Protein AF-A0A0A6VCL0-F1 (afdb_monomer)

pLDDT: mean 72.61, std 20.61, range [26.41, 95.75]

Solvent-accessible surface a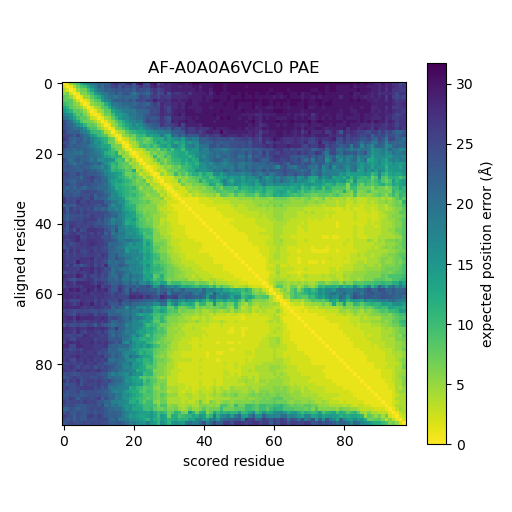rea (backbone atoms only — not comparable to full-atom values): 5749 Å² total; per-residue (Å²): 136,86,78,93,86,80,89,76,82,75,89,66,95,53,80,60,59,61,51,51,55,48,50,53,53,51,50,50,53,51,54,50,52,52,48,54,50,49,52,50,54,43,51,55,44,50,53,51,46,53,55,42,51,54,51,41,67,76,32,73,90,47,81,62,33,62,56,43,52,52,52,44,53,56,46,49,56,50,43,52,55,45,51,53,52,52,51,53,51,52,51,53,57,59,62,73,75,113

Secondary structure (DSSP, 8-state):
--------------HHHHHHHHHHHHHHHHHHHHHHHHHHHHHHHHHHHHHHHHHHHHTTTSTHHHHHHHHHHHHHHHHHHHHHHHHHHHHHHHHTT-

Foldseek 3Di:
DDDDDDDPDPPDPDPPVVVVVVCVVVVVVVLVVVLVVLVVVLVVLVVVLVVLVVVLVVQVPDPCNVVSVVVNVVSVVVNVVSVVVSVVSVVVVVVVVD

Structure (mmCIF, N/CA/C/O backbone):
data_AF-A0A0A6VCL0-F1
#
_entry.id   AF-A0A0A6VCL0-F1
#
loop_
_atom_site.group_PDB
_atom_site.id
_atom_site.type_symbol
_atom_site.label_atom_id
_atom_site.label_alt_id
_atom_site.label_comp_id
_atom_site.label_asym_id
_atom_site.label_entity_id
_atom_site.label_seq_id
_atom_site.pdbx_PDB_ins_code
_atom_site.Cartn_x
_atom_site.Cartn_y
_atom_site.Cartn_z
_atom_site.occupancy
_atom_site.B_iso_or_equiv
_atom_site.auth_seq_id
_atom_site.auth_comp_id
_atom_site.auth_asym_id
_atom_site.auth_atom_id
_atom_site.pdbx_PDB_model_num
ATOM 1 N N . MET A 1 1 ? 44.169 5.805 -15.355 1.00 26.41 1 MET A N 1
ATOM 2 C CA . MET A 1 1 ? 45.124 6.589 -16.170 1.00 26.41 1 MET A CA 1
ATOM 3 C C . MET A 1 1 ? 44.877 6.193 -17.626 1.00 26.41 1 MET A C 1
ATOM 5 O O . MET A 1 1 ? 45.240 5.084 -17.972 1.00 26.41 1 MET A O 1
ATOM 9 N N . SER A 1 2 ? 43.923 6.835 -18.317 1.00 30.14 2 SER A N 1
ATOM 10 C CA . SER A 1 2 ? 44.105 7.996 -19.229 1.00 30.14 2 SER A CA 1
ATOM 11 C C . SER A 1 2 ? 44.723 7.546 -20.571 1.00 30.14 2 SER A C 1
ATOM 13 O O . SER A 1 2 ? 45.640 6.745 -20.538 1.00 30.14 2 SER A O 1
ATOM 15 N N . LEU A 1 3 ? 44.320 7.930 -21.784 1.00 28.42 3 LEU A N 1
ATOM 16 C CA . LEU A 1 3 ? 43.564 9.053 -22.335 1.00 28.42 3 LEU A CA 1
ATOM 17 C C . LEU A 1 3 ? 42.875 8.588 -23.640 1.00 28.42 3 LEU A C 1
ATOM 19 O O . LEU A 1 3 ? 43.313 7.640 -24.282 1.00 28.42 3 LEU A O 1
ATOM 23 N N . PHE A 1 4 ? 41.845 9.329 -24.047 1.00 53.50 4 PHE A N 1
ATOM 24 C CA . PHE A 1 4 ? 41.356 9.513 -25.418 1.00 53.50 4 PHE A CA 1
ATOM 25 C C . PHE A 1 4 ? 42.375 9.245 -26.542 1.00 53.50 4 PHE A C 1
ATOM 27 O O . PHE A 1 4 ? 43.484 9.753 -26.460 1.00 53.50 4 PHE A O 1
ATOM 34 N N . HIS A 1 5 ? 41.925 8.575 -27.614 1.00 35.25 5 HIS A N 1
ATOM 35 C CA . HIS A 1 5 ? 42.145 8.817 -29.063 1.00 35.25 5 HIS A CA 1
ATOM 36 C C . HIS A 1 5 ? 41.423 7.656 -29.788 1.00 35.25 5 HIS A C 1
ATOM 38 O O . HIS A 1 5 ? 41.752 6.498 -29.580 1.00 35.25 5 HIS A O 1
ATOM 44 N N . SER A 1 6 ? 40.333 7.840 -30.531 1.00 32.31 6 SER A N 1
ATOM 45 C CA . SER A 1 6 ? 40.284 8.491 -31.838 1.00 32.31 6 SER A CA 1
ATOM 46 C C . SER A 1 6 ? 38.822 8.787 -32.194 1.00 32.31 6 SER A C 1
ATOM 48 O O . SER A 1 6 ? 37.997 7.880 -32.314 1.00 32.31 6 SER A O 1
ATOM 50 N N . THR A 1 7 ? 38.497 10.066 -32.354 1.00 46.09 7 THR A N 1
ATOM 51 C CA . THR A 1 7 ? 37.279 10.540 -33.009 1.00 46.09 7 THR A CA 1
ATOM 52 C C . THR A 1 7 ? 37.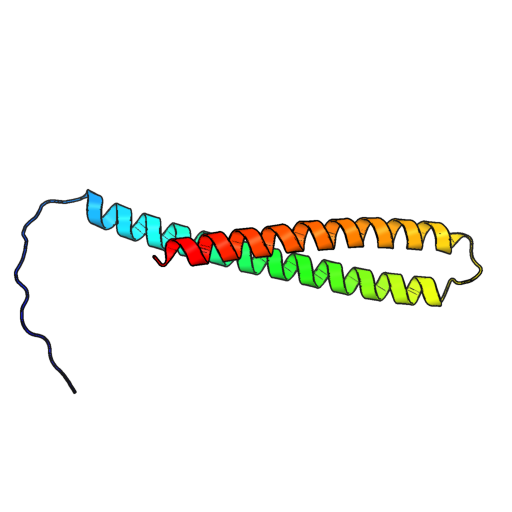394 10.275 -34.510 1.00 46.09 7 THR A C 1
ATOM 54 O O . THR A 1 7 ? 38.022 11.040 -35.239 1.00 46.09 7 THR A O 1
ATOM 57 N N . LYS A 1 8 ? 36.744 9.218 -35.006 1.00 43.09 8 LYS A N 1
ATOM 58 C CA . LYS A 1 8 ? 36.250 9.236 -36.388 1.00 43.09 8 LYS A CA 1
ATOM 59 C C . LYS A 1 8 ? 34.906 9.953 -36.376 1.00 43.09 8 LYS A C 1
ATOM 61 O O . LYS A 1 8 ? 33.907 9.394 -35.937 1.00 43.09 8 LYS A O 1
ATOM 66 N N . GLU A 1 9 ? 34.907 11.206 -36.825 1.00 38.09 9 GLU A N 1
ATOM 67 C CA . GLU A 1 9 ? 33.687 11.941 -37.155 1.00 38.09 9 GLU A CA 1
ATOM 68 C C . GLU A 1 9 ? 32.906 11.164 -38.223 1.00 38.09 9 GLU A C 1
ATOM 70 O O . GLU A 1 9 ? 33.207 11.230 -39.415 1.00 38.09 9 GLU A O 1
ATOM 75 N N . VAL A 1 10 ? 31.873 10.437 -37.806 1.00 43.06 10 VAL A N 1
ATOM 76 C CA . VAL A 1 10 ? 30.781 10.077 -38.707 1.00 43.06 10 VAL A CA 1
ATOM 77 C C . VAL A 1 10 ? 29.902 11.320 -38.800 1.00 43.06 10 VAL A C 1
ATOM 79 O O . VAL A 1 10 ? 29.049 11.559 -37.949 1.00 43.06 10 VAL A O 1
ATOM 82 N N . LYS A 1 11 ? 30.131 12.156 -39.822 1.00 42.59 11 LYS A N 1
ATOM 83 C CA . LYS A 1 11 ? 29.174 13.194 -40.238 1.00 42.59 11 LYS A CA 1
ATOM 84 C C . LYS A 1 11 ? 27.949 12.517 -40.860 1.00 42.59 11 LYS A C 1
ATOM 86 O O . LYS A 1 11 ? 27.755 12.537 -42.070 1.00 42.59 11 LYS A O 1
ATOM 91 N N . GLY A 1 12 ? 27.140 11.887 -40.015 1.00 40.31 12 GLY A N 1
ATOM 92 C CA . GLY A 1 12 ? 25.771 11.498 -40.315 1.00 40.31 12 GLY A CA 1
ATOM 93 C C . GLY A 1 12 ? 24.842 12.591 -39.802 1.00 40.31 12 GLY A C 1
ATOM 94 O O . GLY A 1 12 ? 24.775 12.848 -38.604 1.00 40.31 12 GLY A O 1
ATOM 95 N N . ASN A 1 13 ? 24.138 13.267 -40.704 1.00 46.38 13 ASN A N 1
ATOM 96 C CA . ASN A 1 13 ? 23.091 14.224 -40.358 1.00 46.38 13 ASN A CA 1
ATOM 97 C C . ASN A 1 13 ? 21.875 13.460 -39.790 1.00 46.38 13 ASN A C 1
ATOM 99 O O . ASN A 1 13 ? 20.889 13.250 -40.489 1.00 46.38 13 ASN A O 1
ATOM 103 N N . PHE A 1 14 ? 21.927 13.023 -38.530 1.00 43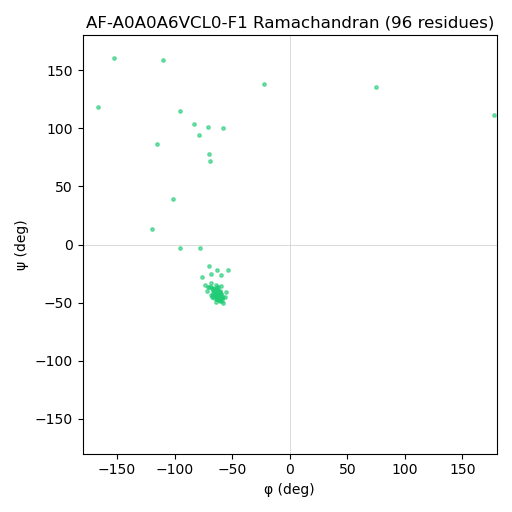.69 14 PHE A N 1
ATOM 104 C CA . PHE A 1 14 ? 20.806 12.338 -37.881 1.00 43.69 14 PHE A CA 1
ATOM 105 C C . PHE A 1 14 ? 20.257 13.170 -36.720 1.00 43.69 14 PHE A C 1
ATOM 107 O O . PHE A 1 14 ? 20.580 12.972 -35.552 1.00 43.69 14 PHE A O 1
ATOM 114 N N . ARG A 1 15 ? 19.331 14.086 -37.040 1.00 43.28 15 ARG A N 1
ATOM 115 C CA . ARG A 1 15 ? 18.443 14.722 -36.043 1.00 43.28 15 ARG A CA 1
ATOM 116 C C . ARG A 1 15 ? 17.673 13.690 -35.190 1.00 43.28 15 ARG A C 1
ATOM 118 O O . ARG A 1 15 ? 17.251 14.030 -34.092 1.00 43.28 15 ARG A O 1
ATOM 125 N N . GLY A 1 16 ? 17.504 12.453 -35.670 1.00 47.53 16 GLY A N 1
ATOM 126 C CA . GLY A 1 16 ? 16.783 11.382 -34.973 1.00 47.53 16 GLY A CA 1
ATOM 127 C C . GLY A 1 16 ? 17.522 10.764 -33.780 1.00 47.53 16 GLY A C 1
ATOM 128 O O . GLY A 1 16 ? 16.882 10.452 -32.783 1.00 47.53 16 GLY A O 1
ATOM 129 N N . GLU A 1 17 ? 18.853 10.646 -33.818 1.00 43.53 17 GLU A N 1
ATOM 130 C CA . GLU A 1 17 ? 19.614 9.942 -32.766 1.00 43.53 17 GLU A CA 1
ATOM 131 C C . GLU A 1 17 ? 19.645 10.709 -31.435 1.00 43.53 17 GLU A C 1
ATOM 133 O O . GLU A 1 17 ? 19.505 10.109 -30.368 1.00 43.53 17 GLU A O 1
ATOM 138 N N . LYS A 1 18 ? 19.723 12.049 -31.476 1.00 48.84 18 LYS A N 1
ATOM 139 C CA . LYS A 1 18 ? 19.582 12.886 -30.268 1.00 48.84 18 LYS A CA 1
ATOM 140 C C . LYS A 1 18 ? 18.193 12.765 -29.636 1.00 48.84 18 LYS A C 1
ATOM 142 O O . LYS A 1 18 ? 18.092 12.761 -28.414 1.00 48.84 18 LYS A O 1
ATOM 147 N N . ASN A 1 19 ? 17.140 12.639 -30.446 1.00 42.38 19 ASN A N 1
ATOM 148 C CA . ASN A 1 19 ? 15.773 12.495 -29.940 1.00 42.38 19 ASN A CA 1
ATOM 149 C C . ASN A 1 19 ? 15.548 11.131 -29.282 1.00 42.38 19 ASN A C 1
ATOM 151 O O . ASN A 1 19 ? 14.881 11.073 -28.257 1.00 42.38 19 ASN A O 1
ATOM 155 N N . ILE A 1 20 ? 16.147 10.063 -29.815 1.00 46.47 20 ILE A N 1
ATOM 156 C CA . ILE A 1 20 ? 16.077 8.722 -29.215 1.00 46.47 20 ILE A CA 1
ATOM 157 C C . ILE A 1 20 ? 16.801 8.699 -27.864 1.00 46.47 20 ILE A C 1
ATOM 159 O O . ILE A 1 20 ? 16.254 8.190 -26.890 1.00 46.47 20 ILE A O 1
ATOM 163 N N . TYR A 1 21 ? 17.983 9.320 -27.764 1.00 43.84 21 TYR A N 1
ATOM 164 C CA . TYR A 1 21 ? 18.704 9.440 -26.490 1.00 43.84 21 TYR A CA 1
ATOM 165 C C . TYR A 1 21 ? 17.929 10.248 -25.442 1.00 43.84 21 TYR A C 1
ATOM 167 O O . TYR A 1 21 ? 17.880 9.854 -24.278 1.00 43.84 21 TYR A O 1
ATOM 175 N N . ILE A 1 22 ? 17.294 11.355 -25.843 1.00 46.84 22 ILE A N 1
ATOM 176 C CA . ILE A 1 22 ? 16.449 12.154 -24.946 1.00 46.84 22 ILE A CA 1
ATOM 177 C C . ILE A 1 22 ? 15.200 11.361 -24.543 1.00 46.84 22 ILE A C 1
ATOM 179 O O . ILE A 1 22 ? 14.882 11.326 -23.363 1.00 46.84 22 ILE A O 1
ATOM 183 N N . MET A 1 23 ? 14.526 10.670 -25.469 1.00 41.72 23 MET A N 1
ATOM 184 C CA . MET 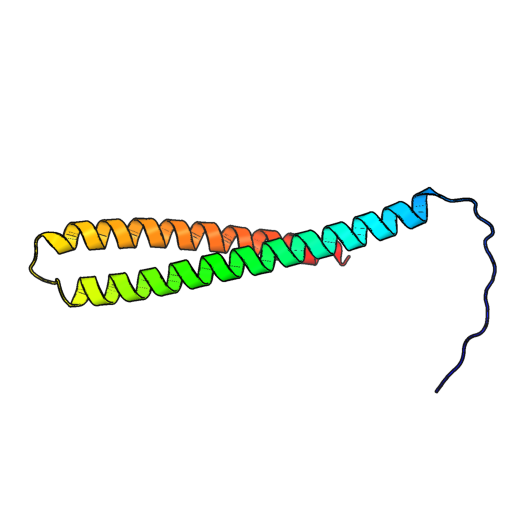A 1 23 ? 13.348 9.847 -25.159 1.00 41.72 23 MET A CA 1
ATO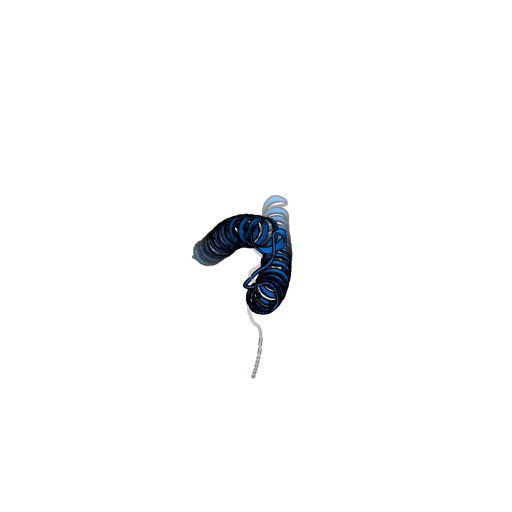M 185 C C . MET A 1 23 ? 13.677 8.687 -24.217 1.00 41.72 23 MET A C 1
ATOM 187 O O . MET A 1 23 ? 12.937 8.457 -23.266 1.00 41.72 23 MET A O 1
ATOM 191 N N . ALA A 1 24 ? 14.801 7.999 -24.424 1.00 54.09 24 ALA A N 1
ATOM 192 C CA . ALA A 1 24 ? 15.240 6.922 -23.541 1.00 54.09 24 ALA A CA 1
ATOM 193 C C . ALA A 1 24 ? 15.615 7.443 -22.143 1.00 54.09 24 ALA A C 1
ATOM 195 O O . ALA A 1 24 ? 15.264 6.831 -21.135 1.00 54.09 24 ALA A O 1
ATOM 196 N N . HIS A 1 25 ? 16.287 8.598 -22.060 1.00 52.94 25 HIS A N 1
ATOM 197 C CA . HIS A 1 25 ? 16.660 9.200 -20.778 1.00 52.94 25 HIS A CA 1
ATOM 198 C C . HIS A 1 25 ? 15.448 9.779 -20.026 1.00 52.94 25 HIS A C 1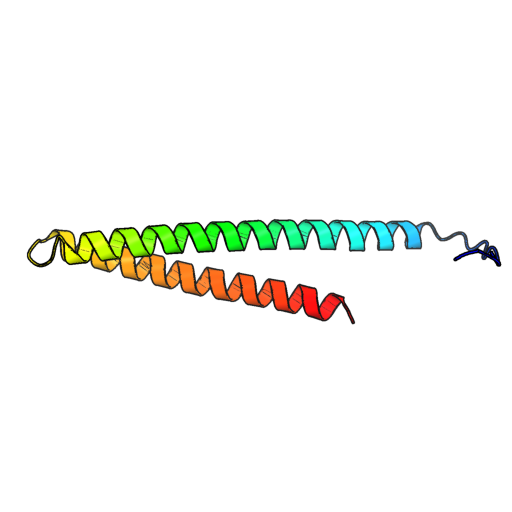
ATOM 200 O O . HIS A 1 25 ? 15.349 9.620 -18.809 1.00 52.94 25 HIS A O 1
ATOM 206 N N . VAL A 1 26 ? 14.515 10.423 -20.731 1.00 57.09 26 VAL A N 1
ATOM 207 C CA . VAL A 1 26 ? 13.260 10.936 -20.159 1.00 57.09 26 VAL A CA 1
ATOM 208 C C . VAL A 1 26 ? 12.373 9.776 -19.710 1.00 57.09 26 VAL A C 1
ATOM 210 O O . VAL A 1 26 ? 11.886 9.803 -18.586 1.00 57.09 26 VAL A O 1
ATOM 213 N N . GLY A 1 27 ? 12.240 8.724 -20.524 1.00 60.28 27 GLY A N 1
ATOM 214 C CA . GLY A 1 27 ? 11.504 7.511 -20.165 1.00 60.28 27 GLY A CA 1
ATOM 215 C C . GLY A 1 27 ? 12.072 6.826 -18.921 1.00 60.28 27 GLY A C 1
ATOM 216 O O . GLY A 1 27 ? 11.317 6.467 -18.026 1.00 60.28 27 GLY A O 1
ATOM 217 N N . ARG A 1 28 ? 13.403 6.730 -18.796 1.00 62.22 28 ARG A N 1
ATOM 218 C CA . ARG A 1 28 ? 14.049 6.190 -17.588 1.00 62.22 28 ARG A CA 1
ATOM 219 C C . ARG A 1 28 ? 13.764 7.038 -16.344 1.00 62.22 28 ARG A C 1
ATOM 221 O O . ARG A 1 28 ? 13.461 6.474 -15.302 1.00 62.22 28 ARG A O 1
ATOM 228 N N . ASN A 1 29 ? 13.844 8.365 -16.441 1.00 64.69 29 ASN A N 1
ATOM 229 C CA . ASN A 1 29 ? 13.568 9.246 -15.300 1.00 64.69 29 ASN A CA 1
ATOM 230 C C . ASN A 1 29 ? 12.092 9.193 -14.873 1.00 64.69 29 ASN A C 1
ATOM 232 O O . ASN A 1 29 ? 11.808 9.208 -13.682 1.00 64.69 29 ASN A O 1
ATOM 236 N N . LEU A 1 30 ? 11.163 9.105 -15.831 1.00 64.69 30 LEU A N 1
ATOM 237 C CA . LEU A 1 30 ? 9.735 8.951 -15.544 1.00 64.69 30 LEU A CA 1
ATOM 238 C C . LEU A 1 30 ? 9.452 7.627 -14.826 1.00 64.69 30 LEU A C 1
ATOM 240 O O . LEU A 1 30 ? 8.815 7.637 -13.782 1.00 64.69 30 LEU A O 1
ATOM 244 N N . MET A 1 31 ? 10.016 6.519 -15.312 1.00 68.94 31 MET A N 1
ATOM 245 C CA . MET A 1 31 ? 9.852 5.199 -14.690 1.00 68.94 31 MET A CA 1
ATOM 246 C C . MET A 1 31 ? 10.468 5.122 -13.283 1.00 68.94 31 MET A C 1
ATOM 248 O O . MET A 1 31 ? 9.929 4.440 -12.420 1.00 68.94 31 MET A O 1
ATOM 252 N N . VAL A 1 32 ? 11.587 5.813 -13.029 1.00 73.06 32 VAL A N 1
ATOM 253 C CA . VAL A 1 32 ? 12.182 5.897 -11.679 1.00 73.06 32 VAL A CA 1
ATOM 254 C C . VAL A 1 32 ? 11.288 6.703 -10.736 1.00 73.06 32 VAL A C 1
ATOM 256 O O . VAL A 1 32 ? 11.042 6.258 -9.622 1.00 73.06 32 VAL A O 1
ATOM 259 N N . ASN A 1 33 ? 10.739 7.834 -11.187 1.00 79.25 33 ASN A N 1
ATOM 260 C CA . ASN A 1 33 ? 9.813 8.626 -10.374 1.00 79.25 33 ASN A CA 1
ATOM 261 C C . ASN A 1 33 ? 8.526 7.852 -10.046 1.00 79.25 33 ASN A C 1
ATOM 263 O O . ASN A 1 33 ? 8.042 7.914 -8.920 1.00 79.25 33 ASN A O 1
ATOM 267 N N . GLU A 1 34 ? 7.981 7.117 -11.017 1.00 81.12 34 GLU A N 1
ATOM 268 C CA . GLU A 1 34 ? 6.818 6.248 -10.806 1.00 81.12 34 GLU A CA 1
ATOM 269 C C . GLU A 1 34 ? 7.136 5.106 -9.834 1.00 81.12 34 GLU A C 1
ATOM 271 O O . GLU A 1 34 ? 6.314 4.775 -8.983 1.00 81.12 34 GLU A O 1
ATOM 276 N N . PHE A 1 35 ? 8.344 4.540 -9.907 1.00 78.69 35 PHE A N 1
ATOM 277 C CA . PHE A 1 35 ? 8.795 3.509 -8.975 1.00 78.69 35 PHE A CA 1
ATOM 278 C C . PHE A 1 35 ? 8.901 4.045 -7.546 1.00 78.69 35 PHE A C 1
ATOM 280 O O . PHE A 1 35 ? 8.330 3.452 -6.631 1.00 78.69 35 PHE A O 1
ATOM 287 N N . ASP A 1 36 ? 9.568 5.184 -7.357 1.00 80.69 36 ASP A N 1
ATOM 288 C CA . ASP A 1 36 ? 9.714 5.821 -6.047 1.00 80.69 36 ASP A CA 1
ATOM 289 C C . ASP A 1 36 ? 8.348 6.198 -5.453 1.00 80.69 36 ASP A C 1
ATOM 291 O O . ASP A 1 36 ? 8.106 5.980 -4.264 1.00 80.69 36 ASP A O 1
ATOM 295 N N . GLN A 1 37 ? 7.427 6.703 -6.281 1.00 86.44 37 GLN A N 1
ATOM 296 C CA . GLN A 1 37 ? 6.067 7.018 -5.850 1.00 86.44 37 GLN A CA 1
ATOM 297 C C . GLN A 1 37 ? 5.305 5.763 -5.402 1.00 86.44 37 GLN A C 1
ATOM 299 O O . GLN A 1 37 ? 4.693 5.771 -4.335 1.00 86.44 37 GLN A O 1
ATOM 304 N N . LEU A 1 38 ? 5.351 4.677 -6.177 1.00 86.44 38 LEU A N 1
ATOM 305 C CA . LEU A 1 38 ? 4.657 3.435 -5.827 1.00 86.44 38 LEU A CA 1
ATOM 306 C C . LEU A 1 38 ? 5.216 2.802 -4.548 1.00 86.44 38 LEU A C 1
ATOM 308 O O . LEU A 1 38 ? 4.444 2.324 -3.719 1.00 86.44 38 LEU A O 1
ATOM 312 N N . VAL A 1 39 ? 6.538 2.827 -4.361 1.00 82.62 39 VAL A N 1
ATOM 313 C CA . VAL A 1 39 ? 7.179 2.354 -3.124 1.00 82.62 39 VAL A CA 1
ATOM 314 C C . VAL A 1 39 ? 6.746 3.206 -1.932 1.00 82.62 39 VAL A C 1
ATOM 316 O O . VAL A 1 39 ? 6.425 2.665 -0.874 1.00 82.62 39 VAL A O 1
ATOM 319 N N . TYR A 1 40 ? 6.682 4.528 -2.096 1.00 89.31 40 TYR A N 1
ATOM 320 C CA . TYR A 1 40 ? 6.196 5.423 -1.050 1.00 89.31 40 TYR A CA 1
ATOM 321 C C . TYR A 1 40 ? 4.740 5.122 -0.661 1.00 89.31 40 TYR A C 1
ATOM 323 O O . TYR A 1 40 ? 4.433 4.967 0.522 1.00 89.31 40 TYR A O 1
ATOM 331 N N . GLU A 1 41 ? 3.846 4.970 -1.640 1.00 88.06 41 GLU A N 1
ATOM 332 C CA . GLU A 1 41 ? 2.441 4.619 -1.398 1.00 88.06 41 GLU A CA 1
ATOM 333 C C . GLU A 1 41 ? 2.288 3.238 -0.729 1.00 88.06 41 GLU A C 1
ATOM 335 O O . GLU A 1 41 ? 1.441 3.066 0.153 1.00 88.06 41 GLU A O 1
ATOM 340 N N . GLN A 1 42 ? 3.138 2.272 -1.093 1.00 85.06 42 GLN A N 1
ATOM 341 C CA . GLN A 1 42 ? 3.181 0.950 -0.466 1.00 85.06 42 GLN A CA 1
ATOM 342 C C . GLN A 1 42 ? 3.604 1.034 1.008 1.00 85.06 42 GLN A C 1
ATOM 344 O O . GLN A 1 42 ? 2.993 0.388 1.862 1.00 85.06 42 GLN A O 1
ATOM 349 N N . MET A 1 43 ? 4.611 1.856 1.329 1.00 88.44 43 MET A N 1
ATOM 350 C CA . MET A 1 43 ? 5.047 2.074 2.713 1.00 88.44 43 MET A CA 1
ATOM 351 C C . MET A 1 43 ? 3.945 2.706 3.567 1.00 88.44 43 MET A C 1
ATOM 353 O O . MET A 1 43 ? 3.683 2.216 4.663 1.00 88.4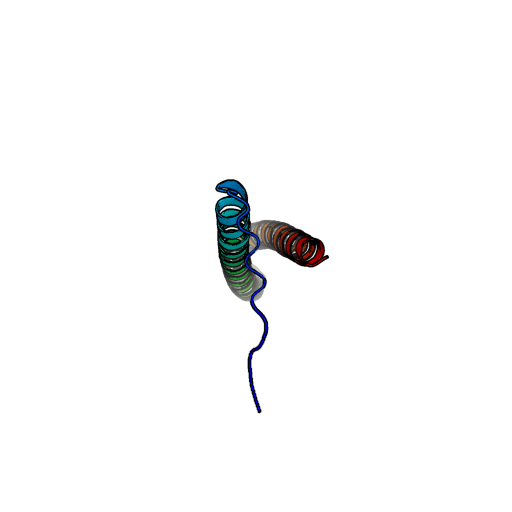4 43 MET A O 1
ATOM 357 N N . LEU A 1 44 ? 3.252 3.727 3.054 1.00 91.38 44 LEU A N 1
ATOM 358 C CA . LEU A 1 44 ? 2.129 4.352 3.763 1.00 91.38 44 LEU A CA 1
ATOM 359 C C . LEU A 1 44 ? 0.988 3.362 4.037 1.00 91.38 44 LEU A C 1
ATOM 361 O O . LEU A 1 44 ? 0.398 3.363 5.118 1.00 91.38 44 LEU A O 1
ATOM 365 N N . THR A 1 45 ? 0.680 2.498 3.068 1.00 90.62 45 THR A N 1
ATOM 366 C CA . THR A 1 45 ? -0.352 1.464 3.232 1.00 90.62 45 THR A CA 1
ATOM 367 C C . THR A 1 45 ? 0.053 0.451 4.306 1.00 90.62 45 THR A C 1
ATOM 369 O O . THR A 1 45 ? -0.776 0.059 5.126 1.00 90.62 45 THR A O 1
ATOM 372 N N . MET A 1 46 ? 1.337 0.084 4.368 1.00 91.81 46 MET A N 1
ATOM 373 C CA . MET A 1 46 ? 1.866 -0.807 5.403 1.00 91.81 46 MET A CA 1
ATOM 374 C C . MET A 1 46 ? 1.817 -0.183 6.804 1.00 91.81 46 MET A C 1
ATOM 376 O O . MET A 1 46 ? 1.409 -0.856 7.748 1.00 91.81 46 MET A O 1
ATOM 380 N N . GLU A 1 47 ? 2.173 1.097 6.948 1.00 91.44 47 GLU A N 1
ATOM 381 C CA . GLU A 1 47 ? 2.027 1.823 8.220 1.00 91.44 47 GLU A CA 1
ATOM 382 C C . GLU A 1 47 ? 0.568 1.814 8.694 1.00 91.44 47 GLU A C 1
ATOM 384 O O . GLU A 1 47 ? 0.280 1.475 9.842 1.00 91.44 47 GLU A O 1
ATOM 389 N N . LYS A 1 48 ? -0.377 2.077 7.784 1.00 92.94 48 LYS A N 1
ATOM 390 C CA . LYS A 1 48 ? -1.809 2.049 8.099 1.00 92.94 48 LYS A CA 1
ATOM 391 C C . LYS A 1 48 ? -2.301 0.657 8.508 1.00 92.94 48 LYS A C 1
ATOM 393 O O . LYS A 1 48 ? -3.132 0.552 9.409 1.00 92.94 48 LYS A O 1
ATOM 398 N N . LEU A 1 49 ? -1.806 -0.407 7.874 1.00 93.88 49 LEU A N 1
ATOM 399 C CA . LEU A 1 49 ? -2.132 -1.786 8.251 1.00 93.88 49 LEU A CA 1
ATOM 400 C C . LEU A 1 49 ? -1.660 -2.119 9.670 1.00 93.88 49 LEU A C 1
ATOM 402 O O . LEU A 1 49 ? -2.420 -2.710 10.436 1.00 93.88 49 LEU A O 1
ATOM 406 N N . LEU A 1 50 ? -0.445 -1.704 10.039 1.00 92.81 50 LEU A N 1
ATOM 407 C CA . LEU A 1 50 ? 0.082 -1.893 11.394 1.00 92.81 50 LEU A CA 1
ATOM 408 C C . LEU A 1 50 ? -0.771 -1.152 12.432 1.00 92.81 50 LEU A C 1
ATOM 410 O O . LEU A 1 50 ? -1.166 -1.743 13.437 1.00 92.81 50 LEU A O 1
ATOM 414 N N . ASP A 1 51 ? -1.135 0.102 12.158 1.00 93.25 51 ASP A N 1
ATOM 415 C CA . ASP A 1 51 ? -2.006 0.888 13.038 1.00 93.25 51 ASP A CA 1
ATOM 416 C C . ASP A 1 51 ? -3.391 0.247 13.213 1.00 93.25 51 ASP A C 1
ATOM 418 O O . ASP A 1 51 ? -3.947 0.220 14.315 1.00 93.25 51 ASP A O 1
ATOM 422 N N . LEU A 1 52 ? -3.973 -0.275 12.129 1.00 94.06 52 LEU A N 1
ATOM 423 C CA . LEU A 1 52 ? -5.256 -0.972 12.176 1.00 94.06 52 LEU A CA 1
ATOM 424 C C . LEU A 1 52 ? -5.159 -2.303 12.933 1.00 94.06 52 LEU A C 1
ATOM 426 O O . LEU A 1 52 ? -6.090 -2.640 13.666 1.00 94.06 52 LEU A O 1
ATOM 430 N N . GLN A 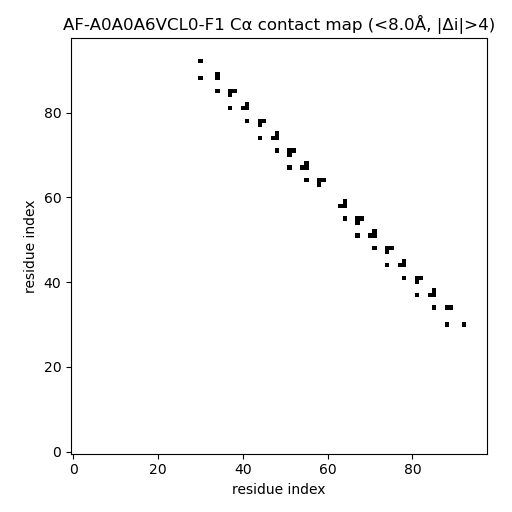1 53 ? -4.044 -3.034 12.819 1.00 91.19 53 GLN A N 1
ATOM 431 C CA . GLN A 1 53 ? -3.811 -4.250 13.604 1.00 91.19 53 GLN A CA 1
ATOM 432 C C . GLN A 1 53 ? -3.750 -3.949 15.102 1.00 91.19 53 GLN A C 1
ATOM 434 O O . GLN A 1 53 ? -4.431 -4.620 15.876 1.00 91.19 53 GLN A O 1
ATOM 439 N N . VAL A 1 54 ? -3.017 -2.909 15.510 1.00 93.00 54 VAL A N 1
ATOM 440 C CA . VAL A 1 54 ? -2.960 -2.485 16.920 1.00 93.00 54 VAL A CA 1
ATOM 441 C C . VAL A 1 54 ? -4.360 -2.127 17.427 1.00 93.00 54 VAL A C 1
ATOM 443 O O . VAL A 1 54 ? -4.808 -2.659 18.443 1.00 93.00 54 VAL A O 1
ATOM 446 N N . LYS A 1 55 ? -5.115 -1.317 16.672 1.00 92.12 55 LYS A N 1
ATOM 447 C CA . LYS A 1 55 ? -6.503 -0.968 17.026 1.00 92.12 55 LYS A CA 1
ATOM 448 C C . LYS A 1 55 ? -7.407 -2.193 17.124 1.00 92.12 55 LYS A C 1
ATOM 450 O O . LYS A 1 55 ? -8.305 -2.217 17.966 1.00 92.12 55 LYS A O 1
ATOM 455 N N . LEU A 1 56 ? -7.208 -3.201 16.275 1.00 90.56 56 LEU A N 1
ATOM 456 C CA . LEU A 1 56 ? -7.974 -4.444 16.324 1.00 90.56 56 LEU A CA 1
ATOM 457 C C . LEU A 1 56 ? -7.687 -5.230 17.610 1.00 90.56 56 LEU A C 1
ATOM 459 O O . LEU A 1 56 ? -8.609 -5.794 18.205 1.00 90.56 56 LEU A O 1
ATOM 463 N N . GLU A 1 57 ? -6.426 -5.270 18.042 1.00 88.25 57 GLU A N 1
ATOM 464 C CA . GLU A 1 57 ? -6.024 -5.923 19.290 1.00 88.25 57 GLU A CA 1
ATOM 465 C C . GLU A 1 57 ? -6.584 -5.210 20.523 1.00 88.25 57 GLU A C 1
ATOM 467 O O . GLU A 1 57 ? -7.045 -5.875 21.455 1.00 88.25 57 GLU A O 1
ATOM 472 N N . GLU A 1 58 ? -6.619 -3.879 20.498 1.00 89.06 58 GLU A N 1
ATOM 473 C CA . GLU A 1 58 ? -7.208 -3.051 21.554 1.00 89.06 58 GLU A CA 1
ATOM 474 C C . GLU A 1 58 ? -8.741 -3.196 21.626 1.00 89.06 58 GLU A C 1
ATOM 476 O O . GLU A 1 58 ? -9.319 -3.184 22.712 1.00 89.06 58 GLU A O 1
ATOM 481 N N . ASN A 1 59 ? -9.414 -3.409 20.488 1.00 85.62 59 ASN A N 1
ATOM 482 C CA . ASN A 1 59 ? -10.879 -3.471 20.372 1.00 85.62 59 ASN A CA 1
ATOM 483 C C . ASN A 1 59 ? -11.437 -4.903 20.273 1.00 85.62 59 ASN A C 1
ATOM 485 O O . ASN A 1 59 ? -12.389 -5.171 19.537 1.00 85.62 59 ASN A O 1
ATOM 489 N N . ARG A 1 60 ? -10.871 -5.854 21.028 1.00 67.94 60 ARG A N 1
ATOM 490 C CA . ARG A 1 60 ? -11.237 -7.283 20.938 1.00 67.94 60 ARG A CA 1
ATOM 491 C C . ARG A 1 60 ? -12.710 -7.610 21.227 1.00 67.94 60 ARG A C 1
ATOM 493 O O . ARG A 1 60 ? -13.195 -8.600 20.680 1.00 67.94 60 ARG A O 1
ATOM 500 N N . GLU A 1 61 ? -13.427 -6.810 22.016 1.00 67.94 61 GLU A N 1
ATOM 501 C CA . GLU A 1 61 ? -14.810 -7.099 22.451 1.00 67.94 61 GLU A CA 1
ATOM 502 C C . GLU A 1 61 ? -15.851 -6.044 22.016 1.00 67.94 61 GLU A C 1
ATOM 504 O O . GLU A 1 61 ? -16.975 -6.046 22.515 1.00 67.94 61 GLU A O 1
ATOM 509 N N . SER A 1 62 ? -15.516 -5.141 21.084 1.00 75.19 62 SER A N 1
ATOM 510 C CA . SER A 1 62 ? -16.397 -4.023 20.707 1.00 75.19 62 SER A CA 1
ATOM 511 C C . SER A 1 62 ? -17.004 -4.151 19.302 1.00 75.19 62 SER A C 1
ATOM 513 O O . SER A 1 62 ? -16.481 -4.832 18.421 1.00 75.19 62 SER A O 1
ATOM 515 N N . GLN A 1 63 ? -18.112 -3.440 19.072 1.00 72.12 63 GLN A N 1
ATOM 516 C CA . GLN A 1 63 ? -18.789 -3.335 17.770 1.00 72.12 63 GLN A CA 1
ATOM 517 C C . GLN A 1 63 ? -17.906 -2.667 16.692 1.00 72.12 63 GLN A C 1
ATOM 519 O O . GLN A 1 63 ? -18.095 -2.915 15.504 1.00 72.12 63 GLN A O 1
ATOM 524 N N . GLN A 1 64 ? -16.897 -1.884 17.099 1.00 79.38 64 GLN A N 1
ATOM 525 C CA . GLN A 1 64 ? -15.907 -1.269 16.202 1.00 79.38 64 GLN A CA 1
ATOM 526 C C . GLN A 1 64 ? -14.951 -2.299 15.585 1.00 79.38 64 GLN A C 1
ATOM 528 O O . GLN A 1 64 ? -14.349 -2.035 14.548 1.00 79.38 64 GLN A O 1
ATOM 533 N N . ARG A 1 65 ? -14.845 -3.501 16.167 1.00 85.19 65 ARG A N 1
ATOM 534 C CA . ARG A 1 65 ? -14.007 -4.586 15.645 1.00 85.19 65 ARG A CA 1
ATOM 535 C C . ARG A 1 65 ? -14.342 -4.932 14.196 1.00 85.19 65 ARG A C 1
ATOM 537 O O . ARG A 1 65 ? -13.436 -5.161 13.405 1.00 85.19 65 ARG A O 1
ATOM 544 N N . THR A 1 66 ? -15.628 -4.967 13.847 1.00 88.00 66 THR A N 1
ATOM 545 C CA . THR A 1 66 ? -16.072 -5.311 12.489 1.00 88.00 66 THR A CA 1
ATOM 546 C C . THR A 1 66 ? -15.679 -4.241 11.473 1.00 88.00 66 THR A C 1
ATOM 548 O O . THR A 1 66 ? -15.283 -4.578 10.362 1.00 88.00 66 THR A O 1
ATOM 551 N N . GLU A 1 67 ? -15.738 -2.965 11.855 1.00 90.25 67 GLU A N 1
ATOM 552 C CA . GLU A 1 67 ? -15.305 -1.852 11.004 1.00 90.25 67 GLU A CA 1
ATOM 553 C C . GLU A 1 67 ? -13.786 -1.888 10.790 1.00 90.25 67 GLU A C 1
ATOM 555 O O . GLU A 1 67 ? -13.327 -1.866 9.654 1.00 90.25 67 GLU A O 1
ATOM 560 N N . ILE A 1 68 ? -13.009 -2.110 11.856 1.00 91.75 68 ILE A N 1
ATOM 561 C CA . ILE A 1 68 ? -11.547 -2.252 11.768 1.00 91.75 68 ILE A CA 1
ATOM 562 C C . ILE A 1 68 ? -11.148 -3.466 10.911 1.00 91.75 68 ILE A C 1
ATOM 564 O O . ILE A 1 68 ? -10.198 -3.391 10.137 1.00 91.75 68 ILE A O 1
ATOM 568 N N . GLN A 1 69 ? -11.867 -4.590 11.013 1.00 90.00 69 GLN A N 1
ATOM 569 C CA . GLN A 1 69 ? -11.622 -5.769 10.170 1.00 90.00 69 GLN A CA 1
ATOM 570 C C . GLN A 1 69 ? -11.917 -5.508 8.693 1.00 90.00 69 GLN A C 1
ATOM 572 O O . GLN A 1 69 ? -11.186 -6.001 7.834 1.00 90.00 69 GLN A O 1
ATOM 577 N N . LYS A 1 70 ? -12.968 -4.737 8.396 1.00 93.88 70 LYS A N 1
ATOM 578 C CA . LYS A 1 70 ? -13.271 -4.310 7.029 1.00 93.88 70 LYS A CA 1
ATOM 579 C C . LYS A 1 70 ? -12.141 -3.440 6.480 1.00 93.88 70 LYS A C 1
ATOM 581 O O . LYS A 1 70 ? -11.647 -3.718 5.392 1.00 93.88 70 LYS A O 1
ATOM 586 N N . ASP A 1 71 ? -11.687 -2.463 7.262 1.00 94.00 71 ASP A N 1
ATOM 587 C CA . ASP A 1 71 ? -10.589 -1.580 6.870 1.00 94.00 71 ASP A CA 1
ATOM 588 C C . ASP A 1 71 ? -9.279 -2.356 6.665 1.00 94.00 71 ASP A C 1
ATOM 590 O O . ASP A 1 71 ? -8.563 -2.097 5.701 1.00 94.00 71 ASP A O 1
ATOM 594 N N . LEU A 1 72 ? -8.961 -3.329 7.527 1.00 94.62 72 LEU A N 1
ATOM 595 C CA . LEU A 1 72 ? -7.795 -4.202 7.340 1.00 94.62 72 LEU A CA 1
ATOM 596 C C . LEU A 1 72 ? -7.852 -4.942 6.003 1.00 94.62 72 LEU A C 1
ATOM 598 O O . LEU A 1 72 ? -6.895 -4.862 5.241 1.00 94.62 72 LEU A O 1
ATOM 602 N N . CYS A 1 73 ? -8.979 -5.583 5.690 1.00 95.56 73 CYS A N 1
ATOM 603 C CA . CYS A 1 73 ? -9.151 -6.323 4.440 1.00 95.56 73 CYS A CA 1
ATOM 604 C C . CYS A 1 73 ? -8.953 -5.418 3.210 1.00 95.56 73 CYS A C 1
ATOM 606 O O . CYS A 1 73 ? -8.213 -5.762 2.294 1.00 95.56 73 CYS A O 1
ATOM 608 N N . GLU A 1 74 ? -9.561 -4.227 3.210 1.00 95.75 74 GLU A N 1
ATOM 609 C CA . GLU A 1 74 ? -9.439 -3.276 2.096 1.00 95.75 74 GLU A CA 1
ATOM 610 C C . GLU A 1 74 ? -7.997 -2.781 1.902 1.00 95.75 74 GLU A C 1
ATOM 612 O O . GLU A 1 74 ? -7.530 -2.629 0.772 1.00 95.75 74 GLU A O 1
ATOM 617 N N . ASN A 1 75 ? -7.267 -2.524 2.994 1.00 93.81 75 ASN A N 1
ATOM 618 C CA . ASN A 1 75 ? -5.876 -2.078 2.899 1.00 93.81 75 ASN A CA 1
ATOM 619 C C . ASN A 1 75 ? -4.921 -3.236 2.552 1.00 93.81 75 ASN A C 1
ATOM 621 O O . ASN A 1 75 ? -3.909 -2.987 1.902 1.00 93.81 75 ASN A O 1
ATOM 625 N N . GLU A 1 76 ? -5.240 -4.484 2.913 1.00 94.06 76 GL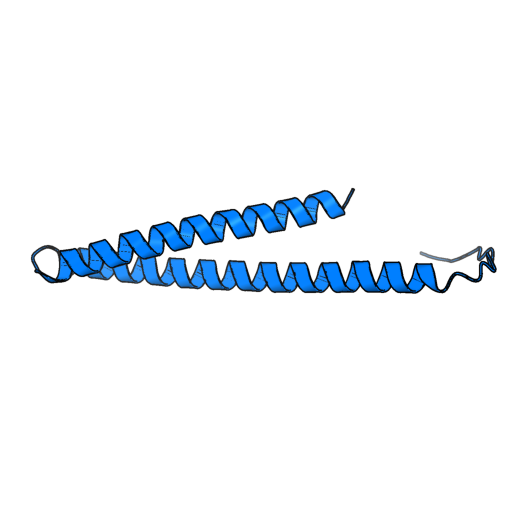U A N 1
ATOM 626 C CA . GLU A 1 76 ? -4.493 -5.672 2.473 1.00 94.06 76 GLU A CA 1
ATOM 627 C C . GLU A 1 76 ? -4.621 -5.874 0.956 1.00 94.06 76 GLU A C 1
ATOM 629 O O . GLU A 1 76 ? -3.606 -6.034 0.277 1.00 94.06 76 GLU A O 1
ATOM 634 N N . GLU A 1 77 ? -5.834 -5.769 0.402 1.00 94.19 77 GLU A N 1
ATOM 635 C CA . GLU A 1 77 ? -6.063 -5.827 -1.051 1.00 94.19 77 GLU A CA 1
ATOM 636 C C . GLU A 1 77 ? -5.318 -4.703 -1.791 1.00 94.19 77 GLU A C 1
ATOM 638 O O . GLU A 1 77 ? -4.694 -4.928 -2.835 1.00 94.19 77 GLU A O 1
ATOM 643 N N . LEU A 1 78 ? -5.335 -3.483 -1.238 1.00 93.69 78 LEU A N 1
ATOM 644 C CA . LEU A 1 78 ? -4.592 -2.353 -1.796 1.00 93.69 78 LEU A CA 1
ATOM 645 C C . LEU A 1 78 ? -3.077 -2.598 -1.767 1.00 93.69 78 LEU A C 1
ATOM 647 O O . LEU A 1 78 ? -2.394 -2.326 -2.760 1.00 93.69 78 LEU A O 1
ATOM 651 N N . PHE A 1 79 ? -2.559 -3.129 -0.657 1.00 90.81 79 PHE A N 1
ATOM 652 C CA . PHE A 1 79 ? -1.147 -3.467 -0.507 1.00 90.81 79 PHE A CA 1
ATOM 653 C C . PHE A 1 79 ? -0.717 -4.535 -1.521 1.00 90.81 79 PHE A C 1
ATOM 655 O O . PHE A 1 79 ? 0.337 -4.405 -2.151 1.00 90.81 79 PHE A O 1
ATOM 662 N N . GLU A 1 80 ? -1.540 -5.564 -1.736 1.00 92.12 80 GLU A N 1
ATOM 663 C CA . GLU A 1 80 ? -1.274 -6.607 -2.730 1.00 92.12 80 GLU A CA 1
ATOM 664 C C . GLU A 1 80 ? -1.213 -6.011 -4.146 1.00 92.12 80 GLU A C 1
ATOM 666 O O . GLU A 1 80 ? -0.237 -6.211 -4.874 1.00 92.12 80 GLU A O 1
ATOM 671 N N . LEU A 1 81 ? -2.199 -5.184 -4.511 1.00 93.62 81 LEU A N 1
ATOM 672 C CA . LEU A 1 81 ? -2.251 -4.522 -5.815 1.00 93.62 81 LEU A CA 1
ATOM 673 C C . LEU A 1 81 ? -1.033 -3.620 -6.067 1.00 93.62 81 LEU A C 1
ATOM 675 O O . LEU A 1 81 ? -0.458 -3.643 -7.158 1.00 93.62 81 LEU A O 1
ATOM 679 N N . GLN A 1 82 ? -0.636 -2.815 -5.079 1.00 84.06 82 GLN A N 1
ATOM 680 C CA . GLN A 1 82 ? 0.552 -1.962 -5.178 1.00 84.06 82 GLN A CA 1
ATOM 681 C C . GLN A 1 82 ? 1.828 -2.797 -5.328 1.00 84.06 82 GLN A C 1
ATOM 683 O O . GLN A 1 82 ? 2.675 -2.475 -6.161 1.00 84.06 82 GLN A O 1
ATOM 688 N N . THR A 1 83 ? 1.929 -3.914 -4.603 1.00 85.62 83 THR A N 1
ATOM 689 C CA . THR A 1 83 ? 3.062 -4.844 -4.704 1.00 85.62 83 THR A CA 1
ATOM 690 C C . THR A 1 83 ? 3.212 -5.397 -6.122 1.00 85.62 83 THR A C 1
ATOM 692 O O . THR A 1 83 ? 4.315 -5.380 -6.672 1.00 85.62 83 THR A O 1
ATOM 695 N N . TYR A 1 84 ? 2.116 -5.827 -6.758 1.00 92.19 84 TYR A N 1
ATOM 696 C CA . TYR A 1 84 ? 2.161 -6.292 -8.149 1.00 92.19 84 TYR A CA 1
ATOM 697 C C . TYR A 1 84 ? 2.651 -5.205 -9.111 1.00 92.19 84 TYR A C 1
ATOM 699 O O . TYR A 1 84 ? 3.500 -5.489 -9.956 1.00 92.19 84 TYR A O 1
ATOM 707 N N . LYS A 1 85 ? 2.186 -3.959 -8.955 1.00 86.38 85 LYS A N 1
ATOM 708 C CA . LYS A 1 85 ? 2.624 -2.829 -9.795 1.00 86.38 85 LYS A CA 1
ATOM 709 C C . LYS A 1 85 ? 4.114 -2.527 -9.634 1.00 86.38 85 LYS A C 1
ATOM 711 O O . LYS A 1 85 ? 4.802 -2.312 -10.629 1.00 86.38 85 LYS A O 1
ATOM 716 N N . VAL A 1 86 ? 4.632 -2.556 -8.403 1.00 82.50 86 VAL A N 1
ATOM 717 C CA . VAL A 1 86 ? 6.071 -2.388 -8.134 1.00 82.50 86 VAL A CA 1
ATOM 718 C C . VAL A 1 86 ? 6.880 -3.486 -8.834 1.00 82.50 86 VAL A C 1
ATOM 720 O O . VAL A 1 86 ? 7.885 -3.194 -9.487 1.00 82.50 86 VAL A O 1
ATOM 723 N N . ILE A 1 87 ? 6.431 -4.744 -8.750 1.00 82.88 87 ILE A N 1
ATOM 724 C CA . ILE A 1 87 ? 7.085 -5.881 -9.414 1.00 82.88 87 ILE A CA 1
ATOM 725 C C . ILE A 1 87 ? 7.065 -5.718 -10.941 1.00 82.88 87 ILE A C 1
ATOM 727 O O . ILE A 1 87 ? 8.099 -5.903 -11.584 1.00 82.88 87 ILE A O 1
ATOM 731 N N . GLU A 1 88 ? 5.923 -5.364 -11.529 1.00 85.69 88 GLU A N 1
ATOM 732 C CA . GLU A 1 88 ? 5.766 -5.170 -12.976 1.00 85.69 88 GLU A CA 1
ATOM 733 C C . GLU A 1 88 ? 6.674 -4.049 -13.503 1.00 85.69 88 GLU A C 1
ATOM 735 O O . GLU A 1 88 ? 7.388 -4.222 -14.500 1.00 85.69 88 GLU A O 1
ATOM 740 N N . LEU A 1 89 ? 6.720 -2.919 -12.794 1.00 80.31 89 LEU A N 1
ATOM 741 C CA . LEU A 1 89 ? 7.568 -1.789 -13.156 1.00 80.31 89 LEU A CA 1
ATOM 742 C C . LEU A 1 89 ? 9.056 -2.157 -13.065 1.00 80.31 89 LEU A C 1
ATOM 744 O O . LEU A 1 89 ? 9.836 -1.857 -13.974 1.00 80.31 89 LEU A O 1
ATOM 748 N N . PHE A 1 90 ? 9.446 -2.893 -12.019 1.00 77.62 90 PHE A N 1
ATOM 749 C CA . PHE A 1 90 ? 10.809 -3.400 -11.858 1.00 77.62 90 PHE A CA 1
ATOM 750 C C . PHE A 1 90 ? 11.209 -4.377 -12.975 1.00 77.62 90 PHE A C 1
ATOM 752 O O . PHE A 1 90 ? 12.318 -4.299 -13.512 1.00 77.62 90 PHE A O 1
ATOM 759 N N . GLN A 1 91 ? 10.314 -5.289 -13.365 1.00 76.19 91 GLN A N 1
ATOM 760 C CA . GLN A 1 91 ? 10.554 -6.217 -14.474 1.00 76.19 91 GLN A CA 1
ATOM 761 C C . GLN A 1 91 ? 10.702 -5.479 -15.809 1.00 76.19 91 GLN A C 1
ATOM 763 O O . GLN A 1 91 ? 11.617 -5.782 -16.580 1.00 76.19 91 GLN A O 1
ATOM 768 N N . THR A 1 92 ? 9.865 -4.468 -16.048 1.00 77.62 92 THR A N 1
ATOM 769 C CA . THR A 1 92 ? 9.939 -3.614 -17.240 1.00 77.62 92 THR A CA 1
ATOM 770 C C . THR A 1 92 ? 11.288 -2.898 -17.309 1.00 77.62 92 THR A C 1
ATOM 772 O O . THR A 1 92 ? 11.992 -3.001 -18.317 1.00 77.62 92 THR A O 1
ATOM 775 N N . LEU A 1 93 ? 11.718 -2.273 -16.206 1.00 68.62 93 LEU A N 1
ATOM 776 C CA . LEU A 1 93 ? 13.038 -1.647 -16.088 1.00 68.62 93 LEU A CA 1
ATOM 777 C C . LEU A 1 93 ? 14.170 -2.640 -16.376 1.00 68.62 93 LEU A C 1
ATOM 779 O O . LEU A 1 93 ? 15.072 -2.331 -17.157 1.00 68.62 93 LEU A O 1
ATOM 783 N N . LYS A 1 94 ? 14.107 -3.854 -15.817 1.00 72.69 94 LYS A N 1
ATOM 784 C CA . LYS A 1 94 ? 15.110 -4.900 -16.055 1.00 72.69 94 LYS A CA 1
ATOM 785 C C . LYS A 1 94 ? 15.195 -5.303 -17.531 1.00 72.69 94 LYS A C 1
ATOM 787 O O . LYS A 1 94 ? 16.301 -5.461 -18.042 1.00 72.69 94 LYS A O 1
ATOM 792 N N . SER A 1 95 ? 14.058 -5.456 -18.210 1.00 70.88 95 SER A N 1
ATOM 793 C CA . SER A 1 95 ? 14.012 -5.838 -19.632 1.00 70.88 95 SER A CA 1
ATOM 794 C C . SER A 1 95 ? 14.545 -4.752 -20.575 1.00 70.88 95 SER A C 1
ATOM 796 O O . SER A 1 95 ? 15.061 -5.064 -21.639 1.00 70.88 95 SER A O 1
ATOM 798 N N . SER A 1 96 ? 14.497 -3.480 -20.166 1.00 61.00 96 SER A N 1
ATOM 799 C CA . SER A 1 96 ? 15.043 -2.355 -20.941 1.00 61.00 96 SER A CA 1
ATOM 800 C C . SER A 1 96 ? 16.574 -2.198 -20.863 1.00 61.00 96 SER A C 1
ATOM 802 O O . SER A 1 96 ? 17.139 -1.310 -21.503 1.00 61.00 96 SER A O 1
ATOM 804 N N . CYS A 1 97 ? 17.254 -3.033 -20.065 1.00 51.84 97 CYS A N 1
ATOM 805 C CA . CYS A 1 97 ? 18.715 -3.062 -19.921 1.00 51.84 97 CYS A CA 1
ATOM 806 C C . CYS A 1 97 ? 19.414 -4.099 -20.827 1.00 51.84 97 CYS A C 1
ATOM 808 O O . CYS A 1 97 ? 20.645 -4.166 -20.804 1.00 51.84 97 CYS A O 1
ATOM 810 N N . THR A 1 98 ? 18.656 -4.900 -21.584 1.00 45.72 98 THR A N 1
ATOM 811 C CA . THR A 1 98 ? 19.140 -5.819 -22.637 1.00 45.72 98 THR A CA 1
ATOM 812 C C . THR A 1 98 ? 18.868 -5.248 -24.015 1.00 45.72 98 THR A C 1
ATOM 814 O O . THR A 1 98 ? 19.763 -5.368 -24.878 1.00 45.72 98 THR A O 1
#

Radius of gyration: 24.16 Å; Cα contacts (8 Å, |Δi|>4): 32; chains: 1; bounding box: 64×22×63 Å

Nearest PDB structures (foldseek):
  1k04-assembly1_A-2  TM=7.188E-01  e=3.831E-01  Homo sapiens
  5nfd-assembly1_A  TM=9.327E-01  e=3.171E+00  Homo sapiens
  4afl-assembly2_F  TM=7.361E-01  e=1.869E+00  Homo sapiens
  3na7-assembly1_A  TM=8.627E-01  e=5.377E+00  Helicobacter pylori NCTC 11638
  7uq2-assembly1_A  TM=7.222E-01  e=6.556E+00  Tequatrovirus

Organism: NCBI:txid363870

Sequence (98 aa):
MSLFHSTKEVKGNFRGEKNIYIMAHVGRNLMVNEFDQLVYEQMLTMEKLLDLQVKLEENRESQQRTEIQKDLCENEELFELQTYKVIELFQTLKSSCT

Mean predicted aligned error: 12.92 Å